Protein AF-V3Z0W7-F1 (afdb_monomer_lite)

Foldseek 3Di:
DDDPPPPPDDDCVVVVDPDPPPDPVVVVVVVVVVVVVVVVVVVVLLVLLCVFPPSVVDVPQDSVNSVVRSVVVVVVVVVVVVVVD

InterPro domains:
  IPR011598 Myc-type, basic helix-loop-helix (bHLH) domain [PF00010] (28-78)
  IPR011598 Myc-type, basic helix-loop-helix (bHLH) domain [PS50888] (25-77)
  IPR011598 Myc-type, basic helix-loop-helix (bHLH) domain [SM00353] (31-83)
  IPR015660 Achaete-scute transcription factor-related [PTHR13935] (28-83)
  IPR036638 Helix-loop-helix DNA-binding domain superfamily [G3DSA:4.10.280.10] (27-83)
  IPR036638 Helix-loop-helix DNA-binding domain superfamily [SSF47459] (29-83)

Structure (mmCIF, N/CA/C/O backbone):
data_AF-V3Z0W7-F1
#
_entry.id   AF-V3Z0W7-F1
#
loop_
_atom_site.group_PDB
_atom_site.id
_atom_site.type_symbol
_atom_site.label_atom_id
_atom_site.label_alt_id
_atom_site.label_comp_id
_atom_site.label_asym_id
_atom_site.label_entity_id
_atom_site.label_seq_id
_atom_site.pdbx_PDB_ins_code
_atom_site.Cartn_x
_atom_site.Cartn_y
_atom_site.Cartn_z
_atom_site.occupancy
_atom_site.B_iso_or_equiv
_atom_site.auth_seq_id
_atom_site.auth_comp_id
_atom_site.auth_asym_id
_atom_site.auth_atom_id
_atom_site.pdbx_PDB_model_num
ATOM 1 N N . PRO A 1 1 ? 25.793 -33.755 -34.714 1.00 45.72 1 PRO A N 1
ATOM 2 C CA . PRO A 1 1 ? 26.109 -32.464 -35.371 1.00 45.72 1 PRO A CA 1
ATOM 3 C C . PRO A 1 1 ? 26.055 -31.309 -34.356 1.00 45.72 1 PRO A C 1
ATOM 5 O O . PRO A 1 1 ? 24.977 -30.851 -33.991 1.00 45.72 1 PRO A O 1
ATOM 8 N N . GLU A 1 2 ? 27.218 -30.903 -33.838 1.00 44.91 2 GLU A N 1
ATOM 9 C CA . GLU A 1 2 ? 27.351 -29.740 -32.953 1.00 44.91 2 GLU A CA 1
ATOM 10 C C . GLU A 1 2 ? 27.167 -28.445 -33.752 1.00 44.91 2 GLU A C 1
ATOM 12 O O . GLU A 1 2 ? 27.915 -28.155 -34.685 1.00 44.91 2 GLU A O 1
ATOM 17 N N . PHE A 1 3 ? 26.178 -27.635 -33.377 1.00 50.03 3 PHE A N 1
ATOM 18 C CA . PHE A 1 3 ? 26.038 -26.289 -33.918 1.00 50.03 3 PHE A CA 1
ATOM 19 C C . PHE A 1 3 ? 27.097 -25.381 -33.286 1.00 50.03 3 PHE A C 1
ATOM 21 O O . PHE A 1 3 ? 26.920 -24.874 -32.176 1.00 50.03 3 PHE A O 1
ATOM 28 N N . LEU A 1 4 ? 28.199 -25.162 -34.007 1.00 56.78 4 LEU A N 1
ATOM 29 C CA . LEU A 1 4 ? 29.259 -24.234 -33.628 1.00 56.78 4 LEU A CA 1
ATOM 30 C C . LEU A 1 4 ? 28.699 -22.803 -33.573 1.00 56.78 4 LEU A C 1
ATOM 32 O O . LEU A 1 4 ? 28.568 -22.101 -34.578 1.00 56.78 4 LEU A O 1
ATOM 36 N N . ARG A 1 5 ? 28.314 -22.355 -32.377 1.00 57.31 5 ARG A N 1
ATOM 37 C CA . ARG A 1 5 ? 27.767 -21.013 -32.166 1.00 57.31 5 ARG A CA 1
ATOM 38 C C . ARG A 1 5 ? 28.906 -19.995 -32.171 1.00 57.31 5 ARG A C 1
ATOM 40 O O . ARG A 1 5 ? 29.424 -19.635 -31.117 1.00 57.31 5 ARG A O 1
ATOM 47 N N . CYS A 1 6 ? 29.264 -19.493 -33.350 1.00 52.31 6 CYS A N 1
ATOM 48 C CA . CYS A 1 6 ? 30.180 -18.362 -33.502 1.00 52.31 6 CYS A CA 1
ATOM 49 C C . CYS A 1 6 ? 29.652 -17.132 -32.739 1.00 52.31 6 CYS A C 1
ATOM 51 O O . CYS A 1 6 ? 28.785 -16.401 -33.211 1.00 52.31 6 CYS A O 1
ATOM 53 N N . LYS A 1 7 ? 30.177 -16.888 -31.533 1.00 55.84 7 LYS A N 1
ATOM 54 C CA . LYS A 1 7 ? 29.966 -15.656 -30.762 1.00 55.84 7 LYS A CA 1
ATOM 55 C C . LYS A 1 7 ? 31.180 -14.739 -30.885 1.00 55.84 7 LYS A C 1
ATOM 57 O O . LYS A 1 7 ? 31.845 -14.451 -29.898 1.00 55.84 7 LYS A O 1
ATOM 62 N N . ARG A 1 8 ? 31.443 -14.214 -32.080 1.00 53.69 8 ARG A N 1
ATOM 63 C CA . ARG A 1 8 ? 32.179 -12.948 -32.178 1.00 53.69 8 ARG A CA 1
ATOM 64 C C . ARG A 1 8 ? 31.146 -11.834 -32.238 1.00 53.69 8 ARG A C 1
ATOM 66 O O . ARG A 1 8 ? 30.547 -11.581 -33.275 1.00 53.69 8 ARG A O 1
ATOM 73 N N . ARG A 1 9 ? 30.866 -11.228 -31.081 1.00 61.66 9 ARG A N 1
ATOM 74 C CA . ARG A 1 9 ? 30.179 -9.934 -31.049 1.00 61.66 9 ARG A CA 1
ATOM 75 C C . ARG A 1 9 ? 31.130 -8.937 -31.701 1.00 61.66 9 ARG A C 1
ATOM 77 O O . ARG A 1 9 ? 32.244 -8.784 -31.214 1.00 61.66 9 ARG A O 1
ATOM 84 N N . ALA A 1 10 ? 30.715 -8.331 -32.808 1.00 64.25 10 ALA A N 1
ATOM 85 C CA . ALA A 1 10 ? 31.466 -7.244 -33.413 1.00 64.25 10 ALA A CA 1
ATOM 86 C C . ALA A 1 10 ? 31.586 -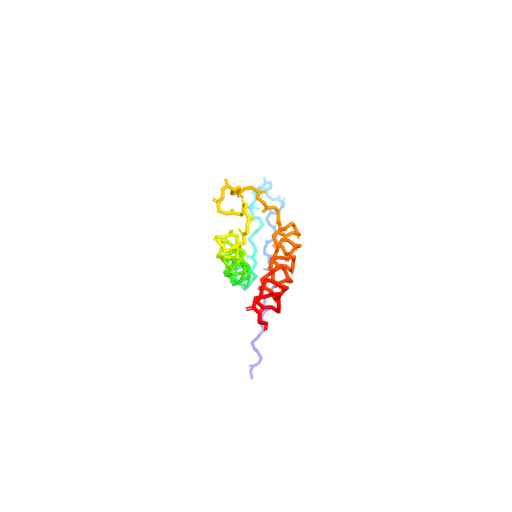6.106 -32.389 1.00 64.25 10 ALA A C 1
ATOM 88 O O . ALA A 1 10 ? 30.576 -5.629 -31.864 1.00 64.25 10 ALA A O 1
ATOM 89 N N . ASP A 1 11 ? 32.821 -5.739 -32.060 1.00 61.72 11 ASP A N 1
ATOM 90 C CA . ASP A 1 11 ? 33.125 -4.611 -31.193 1.00 61.72 11 ASP A CA 1
ATOM 91 C C . ASP A 1 11 ? 33.270 -3.354 -32.060 1.00 61.72 11 ASP A C 1
ATOM 93 O O . ASP A 1 11 ? 34.279 -3.155 -32.737 1.00 61.72 11 ASP A O 1
ATOM 97 N N . PHE A 1 12 ? 32.228 -2.521 -32.069 1.00 64.06 12 PHE A N 1
ATOM 98 C CA . PHE A 1 12 ? 32.200 -1.261 -32.815 1.00 64.06 12 PHE A CA 1
ATOM 99 C C . PHE A 1 12 ? 32.835 -0.093 -32.046 1.00 64.06 12 PHE A C 1
ATOM 101 O O . PHE A 1 12 ? 32.874 1.020 -32.569 1.00 64.06 12 PHE A O 1
ATOM 108 N N . SER A 1 13 ? 33.382 -0.327 -30.843 1.00 62.56 13 SER A N 1
ATOM 109 C CA . SER A 1 13 ? 34.040 0.715 -30.035 1.00 62.56 13 SER A CA 1
ATOM 110 C C . SER A 1 13 ? 35.201 1.375 -30.786 1.00 62.56 13 SER A C 1
ATOM 112 O O . SER A 1 13 ? 35.481 2.554 -30.596 1.00 62.56 13 SER A O 1
ATOM 114 N N . LYS A 1 14 ? 35.841 0.634 -31.703 1.00 64.62 14 LYS A N 1
ATOM 115 C CA . LYS A 1 14 ? 36.953 1.115 -32.534 1.00 64.62 14 LYS A CA 1
ATOM 116 C C . LYS A 1 14 ? 36.527 2.074 -33.663 1.00 64.62 14 LYS A C 1
ATOM 118 O O . LYS A 1 14 ? 37.389 2.708 -34.256 1.00 64.62 14 LYS A O 1
ATOM 123 N N . LEU A 1 15 ? 35.226 2.202 -33.955 1.00 68.12 15 LEU A N 1
ATOM 124 C CA . LEU A 1 15 ? 34.688 3.112 -34.982 1.00 68.12 15 LEU A CA 1
ATOM 125 C C . LEU A 1 15 ? 34.182 4.449 -34.413 1.00 68.12 15 LEU A C 1
ATOM 127 O O . LEU A 1 15 ? 33.577 5.227 -35.142 1.00 68.12 15 LEU A O 1
ATOM 131 N N . GLY A 1 16 ? 34.373 4.719 -33.116 1.00 64.31 16 GLY A N 1
ATOM 132 C CA . GLY A 1 16 ? 33.912 5.967 -32.487 1.00 64.31 16 GLY A CA 1
ATOM 133 C C . GLY A 1 16 ? 32.385 6.107 -32.390 1.00 64.31 16 GLY A C 1
ATOM 134 O O . GLY A 1 16 ? 31.880 7.157 -31.998 1.00 64.31 16 GLY A O 1
ATOM 135 N N . LEU A 1 17 ? 31.633 5.052 -32.718 1.00 68.38 17 LEU A N 1
ATOM 136 C CA . LEU A 1 17 ? 30.177 5.036 -32.645 1.00 68.38 17 LEU A CA 1
ATOM 137 C C . LEU A 1 17 ? 29.741 4.639 -31.231 1.00 68.38 17 LEU A C 1
ATOM 139 O O . LEU A 1 17 ? 29.882 3.486 -30.822 1.00 68.38 17 LEU A O 1
ATOM 143 N N . ASN A 1 18 ? 29.169 5.586 -30.486 1.00 62.41 18 ASN A N 1
ATOM 144 C CA . ASN A 1 18 ? 28.505 5.315 -29.210 1.00 62.41 18 ASN A CA 1
ATOM 145 C C . ASN A 1 18 ? 27.172 4.584 -29.453 1.00 62.41 18 ASN A C 1
ATOM 147 O O . ASN A 1 18 ? 26.096 5.176 -29.383 1.00 62.41 18 ASN A O 1
ATOM 151 N N . LEU A 1 19 ? 27.231 3.287 -29.767 1.00 65.19 19 LEU A N 1
ATOM 152 C CA . LEU A 1 19 ? 26.030 2.463 -29.880 1.00 65.19 19 LEU A CA 1
ATOM 153 C C . LEU A 1 19 ? 25.461 2.184 -28.477 1.00 65.19 19 LEU A C 1
ATOM 155 O O . LEU A 1 19 ? 26.208 1.746 -27.593 1.00 65.19 19 LEU A O 1
ATOM 159 N N . PRO A 1 20 ? 24.148 2.376 -28.245 1.00 65.81 20 PRO A N 1
ATOM 160 C CA . PRO A 1 20 ? 23.537 2.021 -26.972 1.00 65.81 20 PRO A CA 1
ATOM 161 C C . PRO A 1 20 ? 23.793 0.540 -26.688 1.00 65.81 20 PRO A C 1
ATOM 163 O O . PRO A 1 20 ? 23.554 -0.317 -27.541 1.00 65.81 20 PRO A O 1
ATOM 166 N N . LYS A 1 21 ? 24.300 0.228 -25.487 1.00 63.59 21 LYS A N 1
ATOM 167 C CA . LYS A 1 21 ? 24.575 -1.148 -25.050 1.00 63.59 21 LYS A CA 1
ATOM 168 C C . LYS A 1 21 ? 23.285 -1.967 -25.149 1.00 63.59 21 LYS A C 1
ATOM 170 O O . LYS A 1 21 ? 22.439 -1.919 -24.258 1.00 63.59 21 LYS A O 1
ATOM 175 N N . VAL A 1 22 ? 23.123 -2.726 -26.235 1.00 64.44 22 VAL A N 1
ATOM 176 C CA . VAL A 1 22 ? 21.952 -3.581 -26.446 1.00 64.44 22 VAL A CA 1
ATOM 177 C C . VAL A 1 22 ? 21.988 -4.685 -25.395 1.00 64.44 22 VAL A C 1
ATOM 179 O O . VAL A 1 22 ? 22.738 -5.664 -25.503 1.00 64.44 22 VAL A O 1
ATOM 182 N N . HIS A 1 23 ? 21.189 -4.520 -24.339 1.00 65.12 23 HIS A N 1
ATOM 183 C CA . HIS A 1 23 ? 20.973 -5.580 -23.367 1.00 65.12 23 HIS A CA 1
ATOM 184 C C . HIS A 1 23 ? 20.467 -6.822 -24.111 1.00 65.12 23 HIS A C 1
ATOM 186 O O . HIS A 1 23 ? 19.564 -6.704 -24.944 1.00 65.12 23 HIS A O 1
ATOM 192 N N . PRO A 1 24 ? 21.018 -8.020 -23.838 1.00 77.38 24 PRO A N 1
ATOM 193 C CA . PRO A 1 24 ? 20.554 -9.240 -24.484 1.00 77.38 24 PRO A CA 1
ATOM 194 C C . PRO A 1 24 ? 19.026 -9.353 -24.393 1.00 77.38 24 PRO A C 1
ATOM 196 O O . PRO A 1 24 ? 18.455 -9.119 -23.329 1.00 77.38 24 PRO A O 1
ATOM 199 N N . VAL A 1 25 ? 18.351 -9.736 -25.482 1.00 76.19 25 VAL A N 1
ATOM 200 C CA . VAL A 1 25 ? 16.873 -9.799 -25.544 1.00 76.19 25 VAL A CA 1
ATOM 201 C C . VAL A 1 25 ? 16.286 -10.639 -24.394 1.00 76.19 25 VAL A C 1
ATOM 203 O O . VAL A 1 25 ? 15.240 -10.311 -23.836 1.00 76.19 25 VAL A O 1
ATOM 206 N N . ALA A 1 26 ? 16.993 -11.692 -23.969 1.00 75.25 26 ALA A N 1
ATOM 207 C CA . ALA A 1 26 ? 16.634 -12.487 -22.794 1.00 75.25 26 ALA A CA 1
ATOM 208 C C . ALA A 1 26 ? 16.635 -11.675 -21.481 1.00 75.25 26 ALA A C 1
ATOM 210 O O . ALA A 1 26 ? 15.707 -11.820 -20.683 1.00 75.25 26 ALA A O 1
ATOM 211 N N . SER A 1 27 ? 17.622 -10.796 -21.282 1.00 79.12 27 SER A N 1
ATOM 212 C CA . SER A 1 27 ? 17.692 -9.868 -20.146 1.00 79.12 27 SER A CA 1
ATOM 213 C C . SER A 1 27 ? 16.563 -8.839 -20.203 1.00 79.12 27 SER A C 1
ATOM 215 O O . SER A 1 27 ? 15.914 -8.601 -19.191 1.00 79.12 27 SER A O 1
ATOM 217 N N . SER A 1 28 ? 16.246 -8.305 -21.390 1.00 85.31 28 SER A N 1
ATOM 218 C CA . SER A 1 28 ? 15.111 -7.383 -21.566 1.00 85.31 28 SER A CA 1
ATOM 219 C C . SER A 1 28 ? 13.774 -8.034 -21.172 1.00 85.31 28 SER A C 1
ATOM 221 O O . SER A 1 28 ? 13.016 -7.476 -20.376 1.00 85.31 28 SER A O 1
ATOM 223 N N . ARG A 1 29 ? 13.523 -9.275 -21.621 1.00 90.69 29 ARG A N 1
ATOM 224 C CA . ARG A 1 29 ? 12.333 -10.054 -21.226 1.00 90.69 29 ARG A CA 1
ATOM 225 C C . ARG A 1 29 ? 12.283 -10.344 -19.725 1.00 90.69 29 ARG A C 1
ATOM 227 O O . ARG A 1 29 ? 11.211 -10.272 -19.129 1.00 90.69 29 ARG A O 1
ATOM 234 N N . ARG A 1 30 ? 13.422 -10.678 -19.104 1.00 92.12 30 ARG A N 1
ATOM 235 C CA . ARG A 1 30 ? 13.505 -10.896 -17.650 1.00 92.12 30 ARG A CA 1
ATOM 236 C C . ARG A 1 30 ? 13.175 -9.612 -16.879 1.00 92.12 30 ARG A C 1
ATOM 238 O O . ARG A 1 30 ? 12.359 -9.666 -15.967 1.00 92.12 30 ARG A O 1
ATOM 245 N N . ASN A 1 31 ? 13.715 -8.468 -17.294 1.00 95.62 31 ASN A N 1
ATOM 246 C CA . ASN A 1 31 ? 13.444 -7.176 -16.656 1.00 95.62 31 ASN A CA 1
ATOM 247 C C . ASN A 1 31 ? 11.976 -6.757 -16.806 1.00 95.62 31 ASN A C 1
ATOM 249 O O . ASN A 1 31 ? 11.389 -6.230 -15.865 1.00 95.62 31 ASN A O 1
ATOM 253 N N . ALA A 1 32 ? 11.360 -7.013 -17.965 1.00 95.25 32 ALA A N 1
ATOM 254 C CA . ALA A 1 32 ? 9.936 -6.750 -18.168 1.00 95.25 32 ALA A CA 1
ATOM 255 C C . ALA A 1 32 ? 9.057 -7.558 -17.199 1.00 95.25 32 ALA A C 1
ATOM 257 O O . ALA A 1 32 ? 8.132 -7.007 -16.604 1.00 95.25 32 ALA A O 1
ATOM 258 N N . ARG A 1 33 ? 9.385 -8.840 -16.985 1.00 97.69 33 ARG A N 1
ATOM 259 C CA . ARG A 1 33 ? 8.698 -9.680 -15.993 1.00 97.69 33 ARG A CA 1
ATOM 260 C C . ARG A 1 33 ? 8.845 -9.134 -14.579 1.00 97.69 33 ARG A C 1
ATOM 262 O O . ARG A 1 33 ? 7.846 -9.028 -13.875 1.00 97.69 33 ARG A O 1
ATOM 269 N N . GLU A 1 34 ? 10.053 -8.732 -14.193 1.00 97.62 34 GLU A N 1
ATOM 270 C CA . GLU A 1 34 ? 10.281 -8.192 -12.852 1.00 97.62 34 GLU A CA 1
ATOM 271 C C . GLU A 1 34 ? 9.529 -6.874 -12.624 1.00 97.62 34 GLU A C 1
ATOM 273 O O . GLU A 1 34 ? 8.902 -6.696 -11.582 1.00 97.62 34 GLU A O 1
ATOM 278 N N . ARG A 1 35 ? 9.470 -5.989 -13.630 1.00 98.44 35 ARG A N 1
ATOM 279 C CA . ARG A 1 35 ? 8.636 -4.778 -13.555 1.00 98.44 35 ARG A CA 1
ATOM 280 C C . ARG A 1 35 ? 7.160 -5.104 -13.326 1.00 98.44 35 ARG A C 1
ATOM 282 O O . ARG A 1 35 ? 6.524 -4.453 -12.502 1.00 98.44 35 ARG A O 1
ATOM 289 N N . ASN A 1 36 ? 6.619 -6.109 -14.016 1.00 98.44 36 ASN A N 1
ATOM 290 C CA . ASN A 1 36 ? 5.225 -6.522 -13.832 1.00 98.44 36 ASN A CA 1
ATOM 291 C C . ASN A 1 36 ? 4.977 -7.098 -12.433 1.00 98.44 36 ASN A C 1
ATOM 293 O O . ASN A 1 36 ? 3.979 -6.754 -11.803 1.00 98.44 36 ASN A O 1
ATOM 297 N N . ARG A 1 37 ? 5.903 -7.914 -11.920 1.00 98.44 37 ARG A N 1
ATOM 298 C CA . ARG A 1 37 ? 5.835 -8.452 -10.556 1.00 98.44 37 ARG A CA 1
ATOM 299 C C . ARG A 1 37 ? 5.828 -7.328 -9.515 1.00 98.44 37 ARG A C 1
ATOM 301 O O . ARG A 1 37 ? 4.967 -7.296 -8.641 1.00 98.44 37 ARG A O 1
ATOM 308 N N . VAL A 1 38 ? 6.738 -6.360 -9.643 1.00 98.44 38 VAL A N 1
ATOM 309 C CA . VAL A 1 38 ? 6.813 -5.199 -8.739 1.00 98.44 38 VAL A CA 1
ATOM 310 C C . VAL A 1 38 ? 5.571 -4.311 -8.855 1.00 98.44 38 VAL A C 1
ATOM 312 O O . VAL A 1 38 ? 5.081 -3.821 -7.838 1.00 98.44 38 VAL A O 1
ATOM 315 N N . LYS A 1 39 ? 5.010 -4.141 -10.061 1.00 98.31 39 LYS A N 1
ATOM 316 C CA . LYS A 1 39 ? 3.746 -3.416 -10.262 1.00 98.31 39 LYS A CA 1
ATOM 317 C C . LYS A 1 39 ? 2.601 -4.053 -9.469 1.00 98.31 39 LYS A C 1
ATOM 319 O O . LYS A 1 39 ? 1.871 -3.328 -8.804 1.00 98.31 39 LYS A O 1
ATOM 324 N N . GLN A 1 40 ? 2.478 -5.383 -9.479 1.00 98.38 40 GLN A N 1
ATOM 325 C CA . GLN A 1 40 ? 1.459 -6.088 -8.688 1.00 98.38 40 GLN A CA 1
ATOM 326 C C . GLN A 1 40 ? 1.633 -5.844 -7.183 1.00 98.38 40 GLN A C 1
ATOM 328 O O . GLN A 1 40 ? 0.662 -5.529 -6.499 1.00 98.38 40 GLN A O 1
ATOM 333 N N . VAL A 1 41 ? 2.869 -5.899 -6.677 1.00 98.25 41 VAL A N 1
ATOM 334 C CA . VAL A 1 41 ? 3.158 -5.589 -5.266 1.00 98.25 41 VAL A CA 1
ATOM 335 C C . VAL A 1 41 ? 2.762 -4.151 -4.924 1.00 98.25 41 VAL A C 1
ATOM 337 O O . VAL A 1 41 ? 2.129 -3.912 -3.899 1.00 98.25 41 VAL A O 1
ATOM 340 N N . ASN A 1 42 ? 3.102 -3.183 -5.778 1.00 97.25 42 ASN A N 1
ATOM 341 C CA . ASN A 1 42 ? 2.767 -1.779 -5.540 1.00 97.25 42 ASN A CA 1
ATOM 342 C C . ASN A 1 42 ? 1.251 -1.534 -5.562 1.00 97.25 42 ASN A C 1
ATOM 344 O O . ASN A 1 42 ? 0.757 -0.819 -4.696 1.00 97.25 42 ASN A O 1
ATOM 348 N N . ASN A 1 43 ? 0.513 -2.192 -6.463 1.00 97.31 43 ASN A N 1
ATOM 349 C CA . ASN A 1 43 ? -0.950 -2.151 -6.454 1.00 97.31 43 ASN A CA 1
ATOM 350 C C . ASN A 1 43 ? -1.515 -2.678 -5.123 1.00 97.31 43 ASN A C 1
ATOM 352 O O . ASN A 1 43 ? -2.431 -2.079 -4.571 1.00 97.31 43 ASN A O 1
ATOM 356 N N . GLY A 1 44 ? -0.936 -3.751 -4.569 1.00 97.19 44 GLY A N 1
ATOM 357 C CA . GLY A 1 44 ? -1.306 -4.260 -3.245 1.00 97.19 44 GLY A CA 1
ATOM 358 C C . GLY A 1 44 ? -1.088 -3.235 -2.1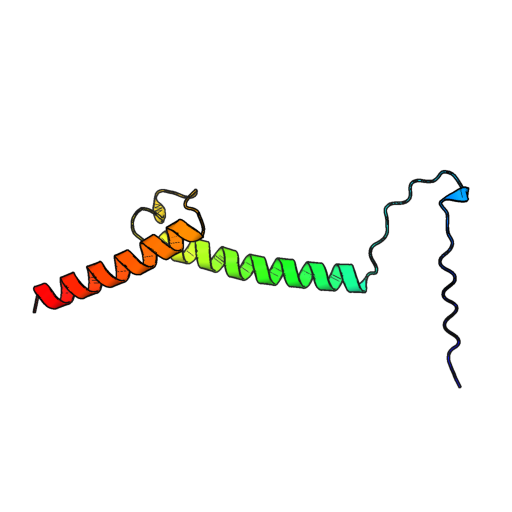25 1.00 97.19 44 GLY A C 1
ATOM 359 O O . GLY A 1 44 ? -1.958 -3.064 -1.272 1.00 97.19 44 GLY A O 1
ATOM 360 N N . PHE A 1 45 ? 0.023 -2.492 -2.160 1.00 97.06 45 PHE A N 1
ATOM 361 C CA . PHE A 1 45 ? 0.258 -1.376 -1.234 1.00 97.06 45 PHE A CA 1
ATOM 362 C C . PHE A 1 45 ? -0.780 -0.262 -1.393 1.00 97.06 45 PHE A C 1
ATOM 364 O O . PHE A 1 45 ? -1.257 0.261 -0.390 1.00 97.06 45 PHE A O 1
ATOM 371 N N . ASP A 1 46 ? -1.154 0.093 -2.622 1.00 95.12 46 ASP A N 1
ATOM 372 C CA . ASP A 1 46 ? -2.173 1.118 -2.866 1.00 95.12 46 ASP A CA 1
ATOM 373 C C . ASP A 1 46 ? -3.547 0.689 -2.348 1.00 95.12 46 ASP A C 1
ATOM 375 O O . ASP A 1 46 ? -4.235 1.470 -1.690 1.00 95.12 46 ASP A O 1
ATOM 379 N N . THR A 1 47 ? -3.920 -0.573 -2.558 1.00 96.00 47 THR A N 1
ATOM 380 C CA . THR A 1 47 ? -5.135 -1.148 -1.975 1.00 96.00 47 THR A CA 1
ATOM 381 C C . THR A 1 47 ? -5.092 -1.133 -0.445 1.00 96.00 47 THR A C 1
ATOM 383 O O . THR A 1 47 ? -6.087 -0.786 0.188 1.00 96.00 47 THR A O 1
ATOM 386 N N . LEU A 1 48 ? -3.952 -1.466 0.168 1.00 96.56 48 LEU A N 1
ATOM 387 C CA . LEU A 1 48 ? -3.804 -1.423 1.624 1.00 96.56 48 LEU A CA 1
ATOM 388 C C . LEU A 1 48 ? -3.948 0.008 2.165 1.00 96.56 48 LEU A C 1
ATOM 390 O O . LEU A 1 48 ? -4.690 0.225 3.121 1.00 96.56 48 LEU A O 1
ATOM 394 N N . ARG A 1 49 ? -3.331 1.001 1.510 1.00 96.12 49 ARG A N 1
ATOM 395 C CA . ARG A 1 49 ? -3.462 2.429 1.865 1.00 96.12 49 ARG A CA 1
ATOM 396 C C . ARG A 1 49 ? -4.912 2.896 1.898 1.00 96.12 49 ARG A C 1
ATOM 398 O O . ARG A 1 49 ? -5.268 3.702 2.746 1.00 96.12 49 ARG A O 1
ATOM 40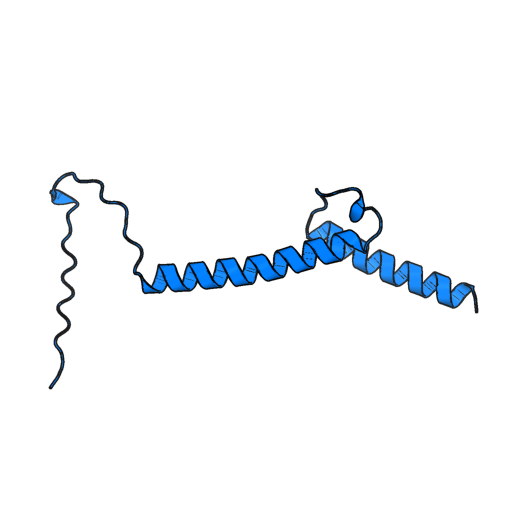5 N N . GLN A 1 50 ? -5.756 2.396 1.000 1.00 94.62 50 GLN A N 1
ATOM 406 C CA . GLN A 1 50 ? -7.173 2.765 0.975 1.00 94.62 50 GLN A CA 1
ATOM 407 C C . GLN A 1 50 ? -7.963 2.239 2.179 1.00 94.62 50 GLN A C 1
ATOM 409 O O . GLN A 1 50 ? -9.020 2.795 2.477 1.00 94.62 50 GLN A O 1
ATOM 414 N N . ARG A 1 51 ? -7.475 1.186 2.847 1.00 94.81 51 ARG A N 1
ATOM 415 C CA . ARG A 1 51 ? -8.157 0.525 3.969 1.00 94.81 51 ARG A CA 1
ATOM 416 C C . ARG A 1 51 ? -7.629 0.918 5.340 1.00 94.81 51 ARG A C 1
ATOM 418 O O . ARG A 1 51 ? -8.353 0.763 6.313 1.00 94.81 51 ARG A O 1
ATOM 425 N N . VAL A 1 52 ? -6.396 1.410 5.427 1.00 94.50 52 VAL A N 1
ATOM 426 C CA . VAL A 1 52 ? -5.830 1.845 6.708 1.00 94.50 52 VAL A CA 1
ATOM 427 C C . VAL A 1 52 ? -6.195 3.302 7.023 1.00 94.50 52 VAL A C 1
ATOM 429 O O . VAL A 1 52 ? -6.325 4.121 6.100 1.00 94.50 52 VAL A O 1
ATOM 432 N N . PRO A 1 53 ? -6.330 3.661 8.314 1.00 92.00 53 PRO A N 1
ATOM 433 C CA . PRO A 1 53 ? -6.561 5.030 8.751 1.00 92.00 53 PRO A CA 1
ATOM 434 C C . PRO A 1 53 ? -5.515 5.974 8.163 1.00 92.00 53 PRO A C 1
ATOM 436 O O . PRO A 1 53 ? -4.344 5.625 8.031 1.00 92.00 53 PRO A O 1
ATOM 439 N N . ASN A 1 54 ? -5.946 7.173 7.770 1.00 85.00 54 ASN A N 1
ATOM 440 C CA . ASN A 1 54 ? -5.119 8.216 7.145 1.00 85.00 54 ASN A CA 1
ATOM 441 C C . ASN A 1 54 ? -4.485 7.862 5.781 1.00 85.00 54 ASN A C 1
ATOM 443 O O . ASN A 1 54 ? -4.119 8.773 5.037 1.00 85.00 54 ASN A O 1
ATOM 447 N N . GLY A 1 55 ? -4.444 6.589 5.378 1.00 82.88 55 GLY A N 1
ATOM 448 C CA . GLY A 1 55 ? -3.871 6.163 4.102 1.00 82.88 55 GLY A CA 1
ATOM 449 C C . GLY A 1 55 ? -4.673 6.624 2.881 1.00 82.88 55 GLY A C 1
ATOM 450 O O . GLY A 1 55 ? -4.088 7.044 1.884 1.00 82.88 55 GLY A 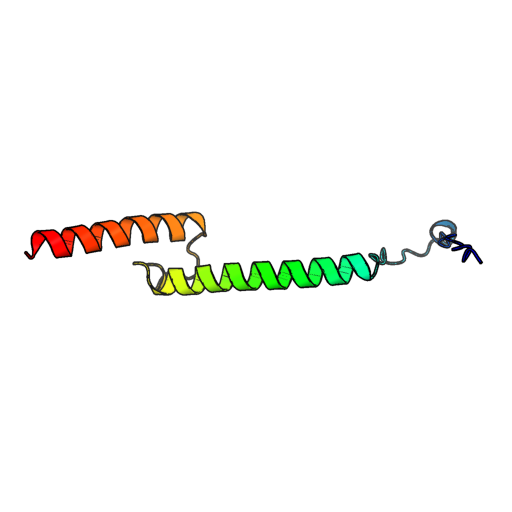O 1
ATOM 451 N N . LYS A 1 56 ? -6.012 6.662 2.971 1.00 75.81 56 LYS A N 1
ATOM 452 C CA . LYS A 1 56 ? -6.877 7.177 1.889 1.00 75.81 56 LYS A CA 1
ATOM 453 C C . LYS A 1 56 ? -6.690 8.682 1.647 1.00 75.81 56 LYS A C 1
ATOM 455 O O . LYS A 1 56 ? -6.807 9.134 0.511 1.00 75.81 56 LYS A O 1
ATOM 460 N N . LYS A 1 57 ? -6.394 9.451 2.703 1.00 77.94 57 LYS A N 1
ATOM 461 C CA . LYS A 1 57 ? -6.162 10.907 2.634 1.00 77.94 57 LYS A CA 1
ATOM 462 C C . LYS A 1 57 ? -4.725 11.239 2.220 1.00 77.94 57 LYS A C 1
ATOM 464 O O . LYS A 1 57 ? -4.496 12.253 1.570 1.00 77.94 57 LYS A O 1
ATOM 469 N N . ASN A 1 58 ? -3.761 10.379 2.556 1.00 76.38 58 ASN A N 1
ATOM 470 C CA . ASN A 1 58 ? -2.346 10.614 2.295 1.00 76.38 58 ASN A CA 1
ATOM 471 C C . ASN A 1 58 ? -1.777 9.656 1.236 1.00 76.38 58 ASN A C 1
ATOM 473 O O . ASN A 1 58 ? -1.148 8.640 1.541 1.00 76.38 58 ASN A O 1
ATOM 477 N N . LYS A 1 59 ? -1.901 10.048 -0.038 1.00 69.69 59 LYS A N 1
ATOM 478 C CA . LYS A 1 59 ? -1.313 9.329 -1.185 1.00 69.69 59 LYS A CA 1
ATOM 479 C C . LYS A 1 59 ? 0.225 9.204 -1.115 1.00 69.69 59 LYS A C 1
ATOM 481 O O . LYS A 1 59 ? 0.800 8.440 -1.884 1.00 69.69 59 LYS A O 1
ATOM 486 N N . LYS A 1 60 ? 0.903 9.926 -0.207 1.00 81.69 60 LYS A N 1
ATOM 487 C CA . LYS A 1 60 ? 2.365 9.894 -0.014 1.00 81.69 60 LYS A CA 1
ATOM 488 C C . LYS A 1 60 ? 2.831 8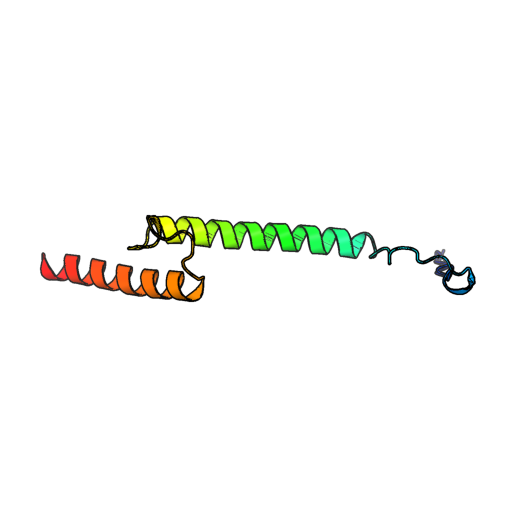.961 1.114 1.00 81.69 60 LYS A C 1
ATOM 490 O O . LYS A 1 60 ? 4.020 8.948 1.417 1.00 81.69 60 LYS A O 1
ATOM 495 N N . MET A 1 61 ? 1.946 8.175 1.730 1.00 91.06 61 MET A N 1
ATOM 496 C CA . MET A 1 61 ? 2.338 7.281 2.823 1.00 91.06 61 MET A CA 1
ATOM 497 C C . MET A 1 61 ? 3.364 6.228 2.361 1.00 91.06 61 MET A C 1
ATOM 499 O O . MET A 1 61 ? 3.144 5.503 1.381 1.00 91.06 61 MET A O 1
ATOM 503 N N . SER A 1 62 ? 4.501 6.140 3.058 1.00 95.56 62 SER A N 1
ATOM 504 C CA . SER A 1 62 ? 5.601 5.239 2.690 1.00 95.56 62 SER A CA 1
ATOM 505 C C . SER A 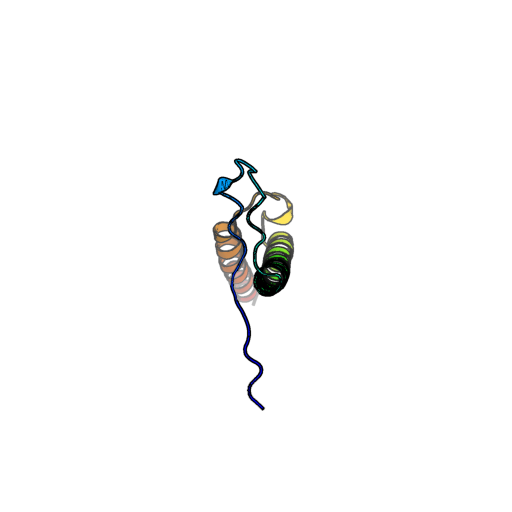1 62 ? 5.206 3.765 2.854 1.00 95.56 62 SER A C 1
ATOM 507 O O . SER A 1 62 ? 4.207 3.448 3.500 1.00 95.56 62 SER A O 1
ATOM 509 N N . LYS A 1 63 ? 5.971 2.831 2.268 1.00 95.62 63 LYS A N 1
ATOM 510 C CA . LYS A 1 63 ? 5.697 1.388 2.425 1.00 95.62 63 LYS A CA 1
ATOM 511 C C . LYS A 1 63 ? 5.758 0.960 3.891 1.00 95.62 63 LYS A C 1
ATOM 513 O O . LYS A 1 63 ? 4.873 0.251 4.350 1.00 95.62 63 LYS A O 1
ATOM 518 N N . VAL A 1 64 ? 6.775 1.421 4.615 1.00 97.06 64 VAL A N 1
ATOM 519 C CA . VAL A 1 64 ? 6.965 1.081 6.028 1.00 97.06 64 VAL A CA 1
ATOM 520 C C . VAL A 1 64 ? 5.826 1.647 6.870 1.00 97.06 64 VAL A C 1
ATOM 522 O O . VAL A 1 64 ? 5.236 0.913 7.655 1.00 97.06 64 VAL A O 1
ATOM 525 N N . ASP A 1 65 ? 5.455 2.909 6.651 1.00 95.31 65 ASP A N 1
ATOM 526 C CA . ASP A 1 65 ? 4.367 3.535 7.412 1.00 95.31 65 ASP A CA 1
ATOM 527 C C . ASP A 1 65 ? 3.018 2.890 7.095 1.00 95.31 65 ASP A C 1
ATOM 529 O O . ASP A 1 65 ? 2.220 2.666 7.998 1.00 95.31 65 ASP A O 1
ATOM 533 N N . THR A 1 66 ? 2.796 2.492 5.834 1.00 96.50 66 THR A N 1
ATOM 534 C CA . THR A 1 66 ? 1.596 1.735 5.438 1.00 96.50 66 THR A CA 1
ATOM 535 C C . THR A 1 66 ? 1.479 0.430 6.229 1.00 96.50 66 THR A C 1
ATOM 537 O O . THR A 1 66 ? 0.394 0.098 6.698 1.00 96.50 66 THR A O 1
ATOM 540 N N . LEU A 1 67 ? 2.582 -0.311 6.386 1.00 97.81 67 LEU A N 1
ATOM 541 C CA . LEU A 1 67 ? 2.587 -1.574 7.131 1.00 97.81 67 LEU A CA 1
ATOM 542 C C . LEU A 1 67 ? 2.394 -1.351 8.633 1.00 97.81 67 LEU A C 1
ATOM 544 O O . LEU A 1 67 ? 1.614 -2.071 9.249 1.00 97.81 67 LEU A O 1
ATOM 548 N N . ARG A 1 68 ? 3.059 -0.343 9.213 1.00 97.25 68 ARG A N 1
ATOM 549 C CA . ARG A 1 68 ? 2.889 0.017 10.630 1.00 97.25 68 ARG A CA 1
ATOM 550 C C . ARG A 1 68 ? 1.437 0.377 10.941 1.00 97.25 68 ARG A C 1
ATOM 552 O O . ARG A 1 68 ? 0.853 -0.220 11.839 1.00 97.25 68 ARG A O 1
ATOM 559 N N . ALA A 1 69 ? 0.842 1.260 10.137 1.00 96.25 69 ALA A N 1
ATOM 560 C CA . ALA A 1 69 ? -0.551 1.671 10.290 1.00 96.25 69 ALA A CA 1
ATOM 561 C C . ALA A 1 69 ? -1.532 0.498 10.127 1.00 96.25 69 ALA A C 1
ATOM 563 O O . ALA A 1 69 ? -2.546 0.447 10.813 1.00 96.25 69 ALA A O 1
ATOM 564 N N . ALA A 1 70 ? -1.241 -0.462 9.240 1.00 97.81 70 ALA A N 1
ATOM 565 C CA . ALA A 1 70 ? -2.073 -1.654 9.081 1.00 97.81 70 ALA A CA 1
ATOM 566 C C . ALA A 1 70 ? -2.074 -2.536 10.336 1.00 97.81 70 ALA A C 1
ATOM 568 O O . ALA A 1 70 ? -3.137 -2.966 10.776 1.00 97.81 70 ALA A O 1
ATOM 569 N N . VAL A 1 71 ? -0.895 -2.788 10.914 1.00 98.19 71 VAL A N 1
ATOM 570 C CA . VAL A 1 71 ? -0.759 -3.595 12.136 1.00 98.19 71 VAL A CA 1
ATOM 571 C C . VAL A 1 71 ? -1.471 -2.926 13.308 1.00 98.19 71 VAL A C 1
ATOM 573 O O . VAL A 1 71 ? -2.217 -3.588 14.021 1.00 98.19 71 VAL A O 1
ATOM 576 N N . GLU A 1 72 ? -1.266 -1.622 13.490 1.00 97.69 72 GLU A N 1
ATOM 577 C CA . GLU A 1 72 ? -1.935 -0.847 14.538 1.00 97.69 72 GLU A CA 1
ATOM 578 C C . GLU A 1 72 ? -3.455 -0.860 14.361 1.00 97.69 72 GLU A C 1
ATOM 580 O O . GLU A 1 72 ? -4.190 -1.115 15.308 1.00 97.69 72 GLU A O 1
ATOM 585 N N . TYR A 1 73 ? -3.941 -0.681 13.130 1.00 97.50 73 TYR A N 1
ATOM 586 C CA . TYR A 1 73 ? -5.376 -0.660 12.883 1.00 97.50 73 TYR A CA 1
ATOM 587 C C . TYR A 1 73 ? -6.052 -1.999 13.183 1.00 97.50 73 TYR A C 1
ATOM 589 O O . TYR A 1 73 ? -7.131 -2.006 13.765 1.00 97.50 73 TYR A O 1
ATOM 597 N N . ILE A 1 74 ? -5.417 -3.124 12.836 1.00 98.00 74 ILE A N 1
ATOM 598 C CA . ILE A 1 74 ? -5.942 -4.452 13.180 1.00 98.00 74 ILE A CA 1
ATOM 599 C C . ILE A 1 74 ? -6.080 -4.594 14.700 1.00 98.00 74 ILE A C 1
ATOM 601 O O . ILE A 1 74 ? -7.144 -4.997 15.157 1.00 98.00 74 ILE A O 1
ATOM 605 N N . LYS A 1 75 ? -5.054 -4.207 15.472 1.00 97.88 75 LYS A N 1
ATOM 606 C CA . LYS A 1 75 ? -5.091 -4.269 16.943 1.00 97.88 75 LYS A CA 1
ATOM 607 C C . LYS A 1 75 ? -6.227 -3.430 17.521 1.00 97.88 75 LYS A C 1
ATOM 609 O O . LYS A 1 75 ? -7.032 -3.945 18.285 1.00 97.88 75 LYS A O 1
ATOM 614 N N . ASN A 1 76 ? -6.358 -2.184 17.072 1.00 97.00 76 ASN A N 1
ATOM 615 C CA . ASN A 1 76 ? -7.409 -1.285 17.551 1.00 97.00 76 ASN A CA 1
ATOM 616 C C . ASN A 1 76 ? -8.815 -1.828 17.244 1.00 97.00 76 ASN A C 1
ATOM 618 O O . ASN A 1 76 ? -9.734 -1.668 18.042 1.00 97.00 76 ASN A O 1
ATOM 622 N N . LEU A 1 77 ? -9.002 -2.465 16.081 1.00 96.88 77 LEU A N 1
ATOM 623 C CA . LEU A 1 77 ? -10.275 -3.101 15.733 1.00 96.88 77 LEU A CA 1
ATOM 624 C C . LEU A 1 77 ? -10.565 -4.328 16.608 1.00 96.88 77 LEU A C 1
ATOM 626 O O . LEU A 1 77 ? -11.722 -4.547 16.950 1.00 96.88 77 LEU A O 1
ATOM 630 N N . GLN A 1 78 ? -9.547 -5.115 16.966 1.00 97.56 78 GLN A N 1
ATOM 631 C CA . GLN A 1 78 ? -9.698 -6.251 17.883 1.00 97.56 78 GLN A CA 1
ATOM 632 C C . GLN A 1 78 ? -10.084 -5.777 19.287 1.00 97.56 78 GLN A C 1
ATOM 634 O O . GLN A 1 78 ? -11.088 -6.241 19.817 1.00 97.56 78 GLN A O 1
ATOM 639 N N . GLU A 1 79 ? -9.371 -4.786 19.831 1.00 96.94 79 GLU A N 1
ATOM 640 C CA . GLU A 1 79 ? -9.674 -4.189 21.139 1.00 96.94 79 GLU A CA 1
ATOM 641 C C . GLU A 1 79 ? -11.096 -3.615 21.188 1.00 96.94 79 GLU A C 1
ATOM 643 O O . GLU A 1 79 ? -11.823 -3.855 22.146 1.00 96.94 79 GLU A O 1
ATOM 648 N N . LEU A 1 80 ? -11.530 -2.916 20.131 1.00 96.38 80 LEU A N 1
ATOM 649 C CA . LEU A 1 80 ? -12.889 -2.375 20.036 1.00 96.38 80 LEU A CA 1
ATOM 650 C C . LEU A 1 80 ? -13.959 -3.476 20.055 1.00 96.38 80 LEU A C 1
ATOM 652 O O . LEU A 1 80 ? -15.047 -3.273 20.588 1.00 96.38 80 LEU A O 1
ATOM 656 N N . LEU A 1 81 ? -13.698 -4.624 19.430 1.00 96.00 81 LEU A N 1
ATOM 657 C CA . LEU A 1 81 ? -14.638 -5.745 19.435 1.00 96.00 81 LEU A CA 1
ATOM 658 C C . LEU A 1 81 ? -14.658 -6.462 20.787 1.00 96.00 81 LEU A C 1
ATOM 660 O O . LEU A 1 81 ? -15.717 -6.909 21.212 1.00 96.00 81 LEU A O 1
ATOM 664 N N . GLU A 1 82 ? -13.516 -6.553 21.463 1.00 94.75 82 GLU A N 1
ATOM 665 C CA . GLU A 1 82 ? -13.402 -7.156 22.793 1.00 94.75 82 GLU A CA 1
ATOM 666 C C . GLU A 1 82 ? -14.022 -6.275 23.882 1.00 94.75 82 GLU A C 1
ATOM 668 O O . GLU A 1 82 ? -14.672 -6.800 24.775 1.00 94.75 82 GLU A O 1
ATOM 673 N N . SER A 1 83 ? -13.888 -4.948 23.791 1.00 86.62 83 SER A N 1
ATOM 674 C CA . SER A 1 83 ? -14.460 -4.012 24.769 1.00 86.62 83 SER A CA 1
ATOM 675 C C . SER A 1 83 ? -15.979 -3.846 24.668 1.00 86.62 83 SER A C 1
ATOM 677 O O . SER A 1 83 ? -16.594 -3.308 25.583 1.00 86.62 83 SER A O 1
ATOM 679 N N . ASN A 1 84 ? -16.565 -4.201 23.522 1.00 71.88 84 ASN A N 1
ATOM 680 C CA . ASN A 1 84 ? -18.005 -4.102 23.252 1.00 71.88 84 ASN A CA 1
ATOM 681 C C . ASN A 1 84 ? -18.754 -5.432 23.470 1.00 71.88 84 ASN A C 1
ATOM 683 O O . ASN A 1 84 ? -19.958 -5.489 23.213 1.00 71.88 84 ASN A O 1
ATOM 687 N N . ASN A 1 85 ? -18.047 -6.476 23.910 1.00 54.75 85 ASN A N 1
ATOM 688 C CA . ASN A 1 85 ? -18.608 -7.737 24.401 1.00 54.75 85 ASN A CA 1
ATOM 689 C C . ASN A 1 85 ? -18.547 -7.788 25.932 1.00 54.75 85 ASN A C 1
ATOM 691 O O . ASN A 1 85 ? -19.296 -8.612 26.499 1.00 54.75 85 ASN A O 1
#

Sequence (85 aa):
PEFLRCKRRADFSKLGLNLPKVHPVASSRRNARERNRVKQVNNGFDTLRQRVPNGKKNKKMSKVDTLRAAVEYIKNLQELLESNN

Radius of gyration: 25.32 Å; chains: 1; bounding box: 56×43×60 Å

pLDDT: mean 83.18, std 16.47, range [44.91, 98.44]

Organism: Lottia gigantea (NCBI:txid225164)

Secondary structure (DSSP, 8-state):
-----------GGGGT--------HHHHHHHHHHHHHHHHHHHHHHHHHHHSTTTTT-TT--HHHHHHHHHHHHHHHHHHHHHT-